Protein AF-A0A1Q9RXF9-F1 (afdb_monomer_lite)

Radius of gyration: 16.1 Å; chains: 1; bounding box: 35×24×38 Å

Sequence (72 aa):
MRAAEMSFDEWAAVAGTGFDAQQLGLFAEVFRTYTEHGMRGNGLVLEAVLGRKPRTLRDYVRDLAAGRPTEV

Structure (mmCIF, N/CA/C/O backbone):
data_AF-A0A1Q9RXF9-F1
#
_entry.id   AF-A0A1Q9RXF9-F1
#
loop_
_atom_site.group_PDB
_atom_site.id
_atom_site.type_symbol
_atom_site.label_atom_id
_atom_site.label_alt_id
_atom_site.label_comp_id
_atom_site.label_asym_id
_atom_site.label_entity_id
_atom_site.label_seq_id
_atom_site.pdbx_PDB_ins_code
_atom_site.Cartn_x
_atom_site.Cartn_y
_atom_site.Cartn_z
_atom_site.occupancy
_atom_site.B_iso_or_equiv
_atom_site.auth_seq_id
_atom_site.auth_comp_id
_atom_site.auth_asym_id
_atom_site.auth_atom_id
_atom_site.pdbx_PDB_model_num
ATOM 1 N N . MET A 1 1 ? -12.041 -16.114 -1.367 1.00 41.69 1 MET A N 1
ATOM 2 C CA . MET A 1 1 ? -10.985 -15.441 -2.152 1.00 41.69 1 MET A CA 1
ATOM 3 C C . MET A 1 1 ? -9.662 -15.690 -1.435 1.00 41.69 1 MET A C 1
ATOM 5 O O . MET A 1 1 ? -9.603 -15.435 -0.238 1.00 41.69 1 MET A O 1
ATOM 9 N N . ARG A 1 2 ? -8.662 -16.293 -2.088 1.00 42.06 2 ARG A N 1
ATOM 10 C CA . ARG A 1 2 ? -7.304 -16.403 -1.526 1.00 42.06 2 ARG A CA 1
ATOM 11 C C . ARG A 1 2 ? -6.507 -15.216 -2.053 1.00 42.06 2 ARG A C 1
ATOM 13 O O . ARG A 1 2 ? -6.566 -14.961 -3.250 1.00 42.06 2 ARG A O 1
ATOM 20 N N . ALA A 1 3 ? -5.829 -14.488 -1.173 1.00 54.50 3 ALA A N 1
ATOM 21 C CA . ALA A 1 3 ? -4.871 -13.482 -1.605 1.00 54.50 3 ALA A CA 1
ATOM 22 C C . ALA A 1 3 ? -3.678 -14.216 -2.231 1.00 54.50 3 ALA A C 1
ATOM 24 O O . ALA A 1 3 ? -3.109 -15.101 -1.592 1.00 54.50 3 ALA A O 1
ATOM 25 N N . ALA A 1 4 ? -3.368 -13.893 -3.480 1.00 63.91 4 ALA A N 1
ATOM 26 C CA . ALA A 1 4 ? -2.170 -14.347 -4.169 1.00 63.91 4 ALA A CA 1
ATOM 27 C C . ALA A 1 4 ? -1.308 -13.119 -4.469 1.00 63.91 4 ALA A C 1
ATOM 29 O O . ALA A 1 4 ? -1.841 -12.037 -4.724 1.00 63.91 4 ALA A O 1
ATOM 30 N N . GLU A 1 5 ? 0.006 -13.289 -4.384 1.00 72.06 5 GLU A N 1
ATOM 31 C CA . GLU A 1 5 ? 0.962 -12.280 -4.827 1.00 72.06 5 GLU A CA 1
ATOM 32 C C . GLU A 1 5 ? 0.946 -12.225 -6.359 1.00 72.06 5 GLU A C 1
ATOM 34 O O . GLU A 1 5 ? 0.870 -13.266 -7.011 1.00 72.06 5 GLU A O 1
ATOM 39 N N . MET A 1 6 ? 0.964 -11.016 -6.919 1.00 84.12 6 MET A N 1
ATOM 40 C CA . MET A 1 6 ? 0.994 -10.774 -8.360 1.00 84.12 6 MET A CA 1
ATOM 41 C C . MET A 1 6 ? 2.325 -10.108 -8.701 1.00 84.12 6 MET A C 1
ATOM 43 O O . MET A 1 6 ? 2.751 -9.198 -7.986 1.00 84.12 6 MET A O 1
ATOM 47 N N . SER A 1 7 ? 2.983 -10.553 -9.769 1.00 87.75 7 SER A N 1
ATOM 48 C CA . SER A 1 7 ? 4.216 -9.918 -10.243 1.00 87.75 7 SER A CA 1
ATOM 49 C C . SER A 1 7 ? 3.947 -8.509 -10.780 1.00 87.75 7 SER A C 1
ATOM 51 O O . SER A 1 7 ? 2.816 -8.161 -11.135 1.00 87.75 7 SER A O 1
ATOM 53 N N . PHE A 1 8 ? 4.998 -7.688 -10.866 1.00 90.00 8 PHE A N 1
ATOM 54 C CA . PHE A 1 8 ? 4.890 -6.356 -11.463 1.00 90.00 8 PHE A CA 1
ATOM 55 C C . PHE A 1 8 ? 4.357 -6.416 -12.902 1.00 90.00 8 PHE A C 1
ATOM 57 O O . PHE A 1 8 ? 3.492 -5.620 -13.251 1.00 90.00 8 PHE A O 1
ATOM 64 N N . ASP A 1 9 ? 4.813 -7.374 -13.714 1.00 90.88 9 ASP A N 1
ATOM 65 C CA . ASP A 1 9 ? 4.405 -7.484 -15.119 1.00 90.88 9 ASP A CA 1
ATOM 66 C C . ASP A 1 9 ? 2.915 -7.830 -15.260 1.00 90.88 9 ASP A C 1
ATOM 68 O O . ASP A 1 9 ? 2.197 -7.214 -16.050 1.00 90.88 9 ASP A O 1
ATOM 72 N N . GLU A 1 10 ? 2.421 -8.768 -14.446 1.00 90.50 10 GLU A N 1
ATOM 73 C CA . GLU A 1 10 ? 0.995 -9.111 -14.390 1.00 90.50 10 GLU A CA 1
ATOM 74 C C . GLU A 1 10 ? 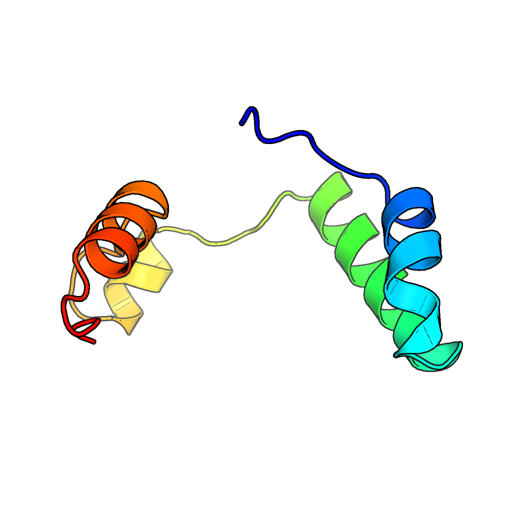0.149 -7.919 -13.924 1.00 90.50 10 GLU A C 1
ATOM 76 O O . GLU A 1 10 ? -0.916 -7.649 -14.484 1.00 90.50 10 GLU A O 1
ATOM 81 N N . TRP A 1 11 ? 0.636 -7.166 -12.933 1.00 90.94 11 TRP A N 1
ATOM 82 C CA . TRP A 1 11 ? -0.026 -5.956 -12.456 1.00 90.94 11 TRP A CA 1
ATOM 83 C C . TRP A 1 11 ? -0.068 -4.861 -13.529 1.00 90.94 11 TRP A C 1
ATOM 85 O O . TRP A 1 11 ? -1.130 -4.292 -13.792 1.00 90.94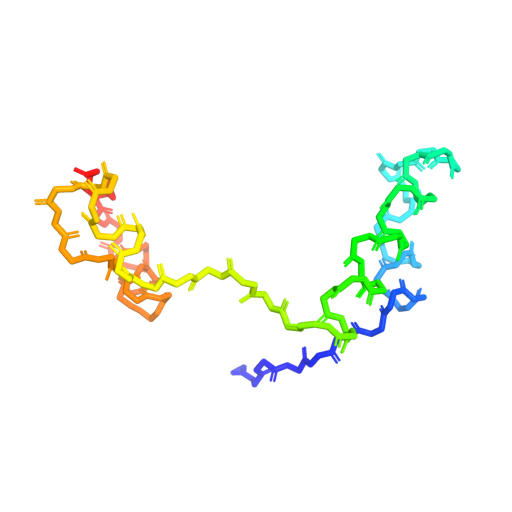 11 TRP A O 1
ATOM 95 N N . ALA A 1 12 ? 1.068 -4.576 -14.165 1.00 91.38 12 ALA A N 1
ATOM 96 C CA . ALA A 1 12 ? 1.220 -3.515 -15.153 1.00 91.38 12 ALA A CA 1
ATOM 97 C C . ALA A 1 12 ? 0.377 -3.783 -16.407 1.00 91.38 12 ALA A C 1
ATOM 99 O O . ALA A 1 12 ? -0.187 -2.848 -16.972 1.00 91.38 12 ALA A O 1
ATOM 100 N N . ALA A 1 13 ? 0.213 -5.050 -16.802 1.00 89.31 13 ALA A N 1
ATOM 101 C CA .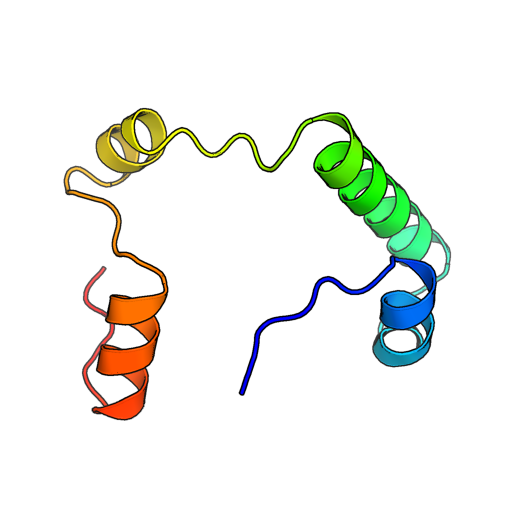 ALA A 1 13 ? -0.667 -5.436 -17.903 1.00 89.31 13 ALA A CA 1
ATOM 102 C C . ALA A 1 13 ? -2.142 -5.067 -17.651 1.00 89.31 13 ALA A C 1
ATOM 104 O O . ALA A 1 13 ? -2.858 -4.717 -18.587 1.00 89.31 13 ALA A O 1
ATOM 105 N N . VAL A 1 14 ? -2.596 -5.114 -16.393 1.00 87.50 14 VAL A N 1
ATOM 106 C CA . VAL A 1 14 ? -3.976 -4.769 -16.005 1.00 87.50 14 VAL A CA 1
ATOM 107 C C . VAL A 1 14 ? -4.122 -3.275 -15.705 1.00 87.50 14 VAL A C 1
ATOM 109 O O . VAL A 1 14 ? -5.130 -2.665 -16.054 1.00 87.50 14 VAL A O 1
ATOM 112 N N . ALA A 1 15 ? -3.122 -2.671 -15.063 1.00 82.44 15 ALA A N 1
ATOM 113 C CA . ALA A 1 15 ? -3.148 -1.276 -14.626 1.00 82.44 15 ALA A CA 1
ATOM 114 C C . ALA A 1 15 ? -2.735 -0.272 -15.721 1.00 82.44 15 ALA A C 1
ATOM 116 O O . ALA A 1 15 ? -3.012 0.923 -15.598 1.00 82.44 15 ALA A O 1
ATOM 117 N N . GLY A 1 16 ? -2.082 -0.740 -16.790 1.00 74.62 16 GLY A N 1
ATOM 118 C CA . GLY A 1 16 ? -1.380 0.085 -17.777 1.00 74.62 16 GLY A CA 1
ATOM 119 C C . GLY A 1 16 ? -2.242 1.076 -18.560 1.00 74.62 16 GLY A C 1
ATOM 120 O O . GLY A 1 16 ? -1.705 2.005 -19.149 1.00 74.62 16 GLY A O 1
ATOM 121 N N . THR A 1 17 ? -3.572 0.956 -18.536 1.00 80.81 17 THR A N 1
ATOM 122 C CA . THR A 1 17 ? -4.458 1.958 -19.155 1.00 80.81 17 THR A CA 1
ATOM 123 C C . THR A 1 17 ? -4.534 3.267 -18.363 1.00 80.81 17 THR A C 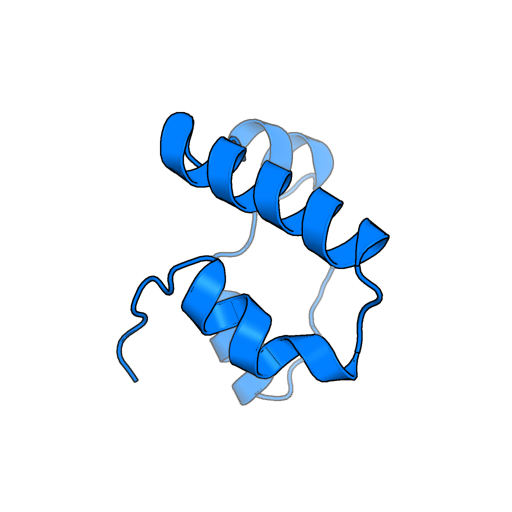1
ATOM 125 O O . THR A 1 17 ? -5.030 4.259 -18.888 1.00 80.81 17 THR A O 1
ATOM 128 N N . GLY A 1 18 ? -4.105 3.270 -17.095 1.00 88.81 18 GLY A N 1
ATOM 129 C CA . GLY A 1 18 ? -4.206 4.421 -16.192 1.00 88.81 18 GLY A CA 1
ATOM 130 C C . GLY A 1 18 ? -2.902 5.183 -15.954 1.00 88.81 18 GLY A C 1
ATOM 131 O O . GLY A 1 18 ? -2.933 6.190 -15.251 1.00 88.81 18 GLY A O 1
ATOM 132 N N . PHE A 1 19 ? -1.777 4.714 -16.498 1.00 90.44 19 PHE A N 1
ATOM 133 C CA . PHE A 1 19 ? -0.450 5.235 -16.171 1.00 90.44 19 PHE A CA 1
ATOM 134 C C . PHE A 1 19 ? 0.425 5.372 -17.413 1.00 90.44 19 PHE A C 1
ATOM 136 O O . PHE A 1 19 ? 0.396 4.523 -18.303 1.00 90.44 19 PHE A O 1
ATOM 143 N N . ASP A 1 20 ? 1.232 6.427 -17.456 1.00 92.25 20 ASP A N 1
ATOM 144 C CA . ASP A 1 20 ? 2.270 6.578 -18.470 1.00 92.25 20 ASP A CA 1
ATOM 145 C C . ASP A 1 20 ? 3.519 5.730 -18.151 1.00 92.25 20 ASP A C 1
ATOM 147 O O . ASP A 1 20 ? 3.666 5.139 -17.077 1.00 92.25 20 ASP A O 1
ATOM 151 N N . ALA A 1 21 ? 4.450 5.666 -19.105 1.00 90.56 21 ALA A N 1
ATOM 152 C CA . ALA A 1 21 ? 5.667 4.868 -18.972 1.00 90.56 21 ALA A CA 1
ATOM 153 C C . ALA A 1 21 ? 6.570 5.319 -17.809 1.00 90.56 21 ALA A C 1
ATOM 155 O O . ALA A 1 21 ? 7.239 4.488 -17.193 1.00 90.56 21 ALA A O 1
ATOM 156 N N . GLN A 1 22 ? 6.589 6.616 -17.486 1.00 93.12 22 GLN A N 1
ATOM 157 C CA . GLN A 1 22 ? 7.381 7.132 -16.372 1.00 93.12 22 GLN A CA 1
ATOM 158 C C . GLN A 1 22 ? 6.781 6.668 -15.041 1.00 93.12 22 GLN A C 1
ATOM 160 O O . GLN A 1 22 ? 7.501 6.191 -14.163 1.00 93.12 22 GLN A O 1
ATOM 165 N N . GLN A 1 23 ? 5.461 6.771 -14.901 1.00 93.88 23 GLN A N 1
ATOM 166 C CA . GLN A 1 23 ? 4.722 6.321 -13.727 1.00 93.88 23 GLN A CA 1
ATOM 167 C C . GLN A 1 23 ? 4.866 4.810 -13.526 1.00 93.88 23 GLN A C 1
ATOM 169 O O . GLN A 1 23 ? 5.145 4.369 -12.412 1.00 93.88 23 GLN A O 1
ATOM 174 N N . LEU A 1 24 ? 4.765 4.016 -14.597 1.00 93.50 24 LEU A N 1
ATOM 175 C CA . LEU A 1 24 ? 5.011 2.572 -14.540 1.00 93.50 24 LEU A CA 1
ATOM 176 C C . LEU A 1 24 ? 6.442 2.245 -14.088 1.00 93.50 24 LEU A C 1
ATOM 178 O O . LEU A 1 24 ? 6.629 1.335 -13.282 1.00 93.50 24 LEU A O 1
ATOM 182 N N . GLY A 1 25 ? 7.438 3.023 -14.525 1.00 93.44 25 GLY A N 1
ATOM 183 C CA . GLY A 1 25 ? 8.822 2.889 -14.060 1.00 93.44 25 GLY A CA 1
ATOM 184 C C . GLY A 1 25 ? 8.990 3.141 -12.557 1.00 93.44 25 GLY A C 1
ATOM 185 O O . GLY A 1 25 ? 9.728 2.418 -11.890 1.00 93.44 25 GLY A O 1
ATOM 186 N N . LEU A 1 26 ? 8.263 4.111 -11.992 1.00 94.31 26 LEU A N 1
ATOM 187 C CA . LEU A 1 26 ? 8.258 4.350 -10.543 1.00 94.31 26 LEU A CA 1
ATOM 188 C C . LEU A 1 26 ? 7.629 3.180 -9.775 1.00 94.31 26 LEU A C 1
ATOM 190 O O . LEU A 1 26 ? 8.135 2.788 -8.725 1.00 94.31 26 LEU A O 1
ATOM 194 N N . PHE A 1 27 ? 6.550 2.591 -10.295 1.00 93.00 27 PHE A N 1
ATOM 195 C CA . PHE A 1 27 ? 5.931 1.424 -9.665 1.00 93.00 27 PHE A CA 1
ATOM 196 C C . PHE A 1 27 ? 6.822 0.183 -9.720 1.00 93.00 27 PHE A C 1
ATOM 198 O O . PHE A 1 27 ? 6.873 -0.552 -8.735 1.00 93.00 27 PHE A O 1
ATOM 205 N N . ALA A 1 28 ? 7.573 -0.017 -10.807 1.00 93.56 28 ALA A N 1
ATOM 206 C CA . ALA A 1 28 ? 8.541 -1.109 -10.903 1.00 93.56 28 ALA A CA 1
ATOM 207 C C . ALA A 1 28 ? 9.552 -1.067 -9.743 1.00 93.56 28 ALA A C 1
ATOM 209 O O . ALA A 1 28 ? 9.833 -2.086 -9.112 1.00 93.56 28 ALA A O 1
ATOM 210 N N . GLU A 1 29 ? 10.031 0.131 -9.398 1.00 93.94 29 GLU A N 1
ATOM 211 C CA . GLU A 1 29 ? 10.976 0.338 -8.299 1.00 93.94 29 GLU A CA 1
ATOM 212 C C . GLU A 1 29 ? 10.364 0.049 -6.918 1.00 93.94 29 GLU A C 1
ATOM 214 O O . GLU A 1 29 ? 11.015 -0.529 -6.041 1.00 93.94 29 GLU A O 1
ATOM 219 N N . VAL A 1 30 ? 9.087 0.390 -6.723 1.00 89.31 30 VAL A N 1
ATOM 220 C CA . VAL A 1 30 ? 8.350 0.064 -5.493 1.00 89.31 30 VAL A CA 1
ATOM 221 C C . VAL A 1 30 ? 8.194 -1.448 -5.338 1.00 89.31 30 VAL A C 1
ATOM 223 O O . VAL A 1 30 ? 8.495 -1.981 -4.268 1.00 89.31 30 VAL A O 1
ATOM 226 N N . PHE A 1 31 ? 7.772 -2.144 -6.399 1.00 90.12 31 PHE A N 1
ATOM 227 C CA . PHE A 1 31 ? 7.650 -3.605 -6.397 1.00 90.12 31 PHE A CA 1
ATOM 228 C C . PHE A 1 31 ? 8.989 -4.264 -6.067 1.00 90.12 31 PHE A C 1
ATOM 230 O O . PHE A 1 31 ? 9.053 -5.069 -5.141 1.00 90.12 31 PHE A O 1
ATOM 237 N N . ARG A 1 32 ? 10.068 -3.848 -6.742 1.00 90.75 32 ARG A N 1
ATOM 238 C CA . ARG A 1 32 ? 11.428 -4.335 -6.482 1.00 90.75 32 ARG A CA 1
ATOM 239 C C . ARG A 1 32 ? 11.825 -4.155 -5.014 1.00 90.75 32 ARG A C 1
ATOM 241 O O . ARG A 1 32 ? 12.260 -5.105 -4.368 1.00 90.75 32 ARG A O 1
ATOM 248 N N . THR A 1 33 ? 11.599 -2.963 -4.462 1.00 86.44 33 THR A N 1
ATOM 249 C CA . THR A 1 33 ? 11.902 -2.646 -3.057 1.00 86.44 33 THR A CA 1
ATOM 250 C C . THR A 1 33 ? 11.138 -3.553 -2.087 1.00 86.44 33 THR A C 1
ATOM 252 O O . THR A 1 33 ? 11.707 -4.035 -1.107 1.00 86.44 33 THR A O 1
ATOM 255 N N . TYR A 1 34 ? 9.854 -3.814 -2.340 1.00 82.94 34 TYR A N 1
ATOM 256 C CA . TYR A 1 34 ? 9.044 -4.688 -1.488 1.00 82.94 34 TYR A CA 1
ATOM 257 C C . TYR A 1 34 ? 9.414 -6.163 -1.622 1.00 82.94 34 TYR A C 1
ATOM 259 O O . TYR A 1 34 ? 9.417 -6.860 -0.608 1.00 82.94 34 TYR A O 1
ATOM 267 N N . THR A 1 35 ? 9.785 -6.629 -2.813 1.00 83.12 35 THR A N 1
ATOM 268 C CA . THR A 1 35 ? 10.296 -7.991 -3.008 1.00 83.12 35 THR A CA 1
ATOM 269 C C . THR A 1 35 ? 11.620 -8.198 -2.270 1.00 83.12 35 THR A C 1
ATOM 271 O O . THR A 1 35 ? 11.796 -9.204 -1.588 1.00 83.12 35 THR A O 1
ATOM 274 N N . GLU A 1 36 ? 12.546 -7.240 -2.353 1.00 84.75 36 GLU A N 1
ATOM 275 C CA . GLU A 1 36 ? 13.881 -7.365 -1.752 1.00 84.75 36 GLU A CA 1
ATOM 276 C C . GLU A 1 36 ? 13.900 -7.148 -0.233 1.00 84.75 36 GLU A C 1
ATOM 278 O O . GLU A 1 36 ? 14.756 -7.695 0.468 1.00 84.75 36 GLU A O 1
ATOM 283 N N . HIS A 1 37 ? 13.011 -6.306 0.297 1.00 80.19 37 HIS A N 1
ATOM 284 C CA . HIS A 1 37 ? 13.103 -5.841 1.687 1.00 80.19 37 HIS A CA 1
ATOM 285 C C . HIS A 1 37 ? 11.847 -6.089 2.523 1.00 80.19 37 HIS A C 1
ATOM 287 O O . HIS A 1 37 ? 11.864 -5.813 3.729 1.00 80.19 37 HIS A O 1
ATOM 293 N N . GLY A 1 38 ? 10.775 -6.594 1.909 1.00 71.25 38 GLY A N 1
ATOM 294 C CA . GLY A 1 38 ? 9.443 -6.611 2.498 1.00 71.25 38 GLY A CA 1
ATOM 295 C C . GLY A 1 38 ? 8.878 -5.199 2.695 1.00 71.25 38 GLY A C 1
ATOM 296 O O . GLY A 1 38 ? 9.562 -4.181 2.561 1.00 71.25 38 GLY A O 1
ATOM 297 N N . MET A 1 39 ? 7.603 -5.114 3.071 1.00 69.75 39 MET A N 1
ATOM 298 C CA . MET A 1 39 ? 7.019 -3.841 3.487 1.00 69.75 39 MET A CA 1
ATOM 299 C C . MET A 1 39 ? 7.495 -3.505 4.904 1.00 69.75 39 MET A C 1
ATOM 301 O O . MET A 1 39 ? 7.051 -4.104 5.886 1.00 69.75 39 MET A O 1
ATOM 305 N N . ARG A 1 40 ? 8.382 -2.515 5.035 1.00 61.00 40 ARG A N 1
ATOM 306 C CA . ARG A 1 40 ? 8.839 -2.015 6.341 1.00 61.00 40 ARG A CA 1
ATOM 307 C C . ARG A 1 40 ? 7.805 -1.085 6.978 1.00 61.00 40 ARG A C 1
ATOM 309 O O . ARG A 1 40 ? 8.036 0.105 7.146 1.00 61.00 40 ARG A O 1
ATOM 316 N N . GLY A 1 41 ? 6.660 -1.641 7.353 1.00 63.66 41 GLY A N 1
ATOM 317 C CA . GLY A 1 41 ? 5.713 -1.012 8.269 1.00 63.66 41 GLY A CA 1
ATOM 318 C C . GLY A 1 41 ? 5.858 -1.651 9.641 1.00 63.66 41 GLY A C 1
ATOM 319 O O . GLY A 1 41 ? 5.204 -2.651 9.921 1.00 63.66 41 GLY A O 1
ATOM 320 N N . ASN A 1 42 ? 6.732 -1.129 10.505 1.00 6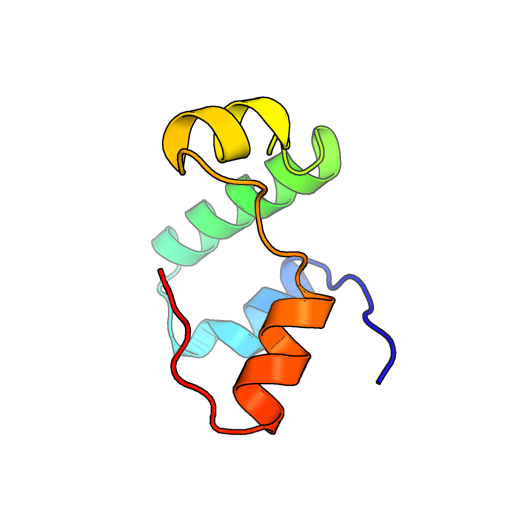5.69 42 ASN A N 1
ATOM 321 C CA . ASN A 1 42 ? 6.763 -1.620 11.882 1.00 65.69 42 ASN A CA 1
ATOM 322 C C . ASN A 1 42 ? 5.462 -1.184 12.573 1.00 65.69 42 ASN A C 1
ATOM 324 O O . ASN A 1 42 ? 5.199 0.014 12.694 1.00 65.69 42 ASN A O 1
ATOM 328 N N . GLY A 1 43 ? 4.663 -2.149 13.039 1.00 69.94 43 GLY A N 1
ATOM 329 C CA . GLY A 1 43 ? 3.411 -1.889 13.751 1.00 69.94 43 GLY A CA 1
ATOM 330 C C . GLY A 1 43 ? 3.576 -0.947 14.948 1.00 69.94 43 GLY A C 1
ATOM 331 O O . GLY A 1 43 ? 2.649 -0.206 15.250 1.00 69.94 43 GLY A O 1
ATOM 332 N N . LEU A 1 44 ? 4.766 -0.897 15.560 1.00 72.44 44 LEU A N 1
ATOM 333 C CA . LEU A 1 44 ? 5.100 0.031 16.646 1.00 72.44 44 LEU A CA 1
ATOM 334 C C . LEU A 1 44 ? 5.200 1.491 16.183 1.00 72.44 44 LEU A C 1
ATOM 336 O O . LEU A 1 44 ? 4.748 2.387 16.889 1.00 72.44 44 LEU A O 1
ATOM 340 N N . VAL A 1 45 ? 5.763 1.741 14.995 1.00 78.94 45 VAL A N 1
ATOM 341 C CA . VAL A 1 45 ? 5.820 3.096 14.414 1.00 78.94 45 VAL A CA 1
ATOM 342 C C . VAL A 1 45 ? 4.411 3.556 14.059 1.00 78.94 45 VAL A C 1
ATOM 344 O O . VAL A 1 45 ? 4.035 4.689 14.344 1.00 78.94 45 VAL A O 1
ATOM 347 N N . LEU A 1 46 ? 3.611 2.656 13.486 1.00 79.56 46 LEU A N 1
ATOM 348 C CA . LEU A 1 46 ? 2.235 2.959 13.113 1.00 79.56 46 LEU A CA 1
ATOM 349 C C . LEU A 1 46 ? 1.359 3.218 14.349 1.00 79.56 46 LEU A C 1
ATOM 351 O O . LEU A 1 46 ? 0.573 4.156 14.356 1.00 79.56 46 LEU A O 1
ATOM 355 N N . GLU A 1 47 ? 1.535 2.441 15.416 1.00 84.06 47 GLU A N 1
ATOM 356 C CA . GLU A 1 47 ? 0.879 2.668 16.707 1.00 84.06 47 GLU A CA 1
ATOM 357 C C . GLU A 1 47 ? 1.255 4.021 17.324 1.00 84.06 47 GLU A C 1
ATOM 359 O O . GLU A 1 47 ? 0.373 4.746 17.780 1.00 84.06 47 GLU A O 1
ATOM 364 N N . ALA A 1 48 ? 2.541 4.392 17.286 1.00 84.00 48 ALA A N 1
ATOM 365 C CA . ALA A 1 48 ? 3.013 5.677 17.798 1.00 84.00 48 ALA A CA 1
ATOM 366 C C . ALA A 1 48 ? 2.413 6.872 17.037 1.00 84.00 48 ALA A C 1
ATOM 368 O O . ALA A 1 48 ? 2.036 7.860 17.660 1.00 84.00 48 ALA A O 1
ATOM 369 N N . VAL A 1 49 ? 2.287 6.776 15.708 1.00 82.50 49 VAL A N 1
ATOM 370 C CA . VAL A 1 49 ? 1.659 7.819 14.875 1.00 82.50 49 VAL A CA 1
ATOM 371 C C . VAL A 1 49 ? 0.149 7.901 15.110 1.00 82.50 49 VAL A C 1
ATOM 373 O O . VAL A 1 49 ? -0.409 8.994 15.129 1.00 82.50 49 VAL A O 1
ATOM 376 N N . LEU A 1 50 ? -0.521 6.759 15.285 1.00 85.56 50 LEU A N 1
ATOM 377 C CA . LEU A 1 50 ? -1.978 6.700 15.425 1.00 85.56 50 LEU A CA 1
ATOM 378 C C . LEU A 1 50 ? -2.478 6.994 16.848 1.00 85.56 50 LEU A C 1
ATOM 380 O O . LEU A 1 50 ? -3.666 7.244 17.024 1.00 85.56 50 LEU A O 1
ATOM 384 N N . GLY A 1 51 ? -1.629 6.887 17.876 1.00 90.50 51 GLY A N 1
ATOM 385 C CA . GLY A 1 51 ? -2.056 6.972 19.281 1.00 90.50 51 GLY A CA 1
ATOM 386 C C . GLY A 1 51 ? -2.964 5.814 19.727 1.00 90.50 51 GLY A C 1
ATOM 387 O O . GLY A 1 51 ? -3.543 5.849 20.811 1.00 90.50 51 GLY A O 1
ATOM 388 N N . ARG A 1 52 ? -3.100 4.778 18.892 1.00 88.25 52 ARG A N 1
ATOM 389 C CA . ARG A 1 52 ? -3.886 3.565 19.135 1.00 88.25 52 ARG A CA 1
ATOM 390 C C . ARG A 1 52 ? -3.276 2.387 18.388 1.00 88.25 52 ARG A C 1
ATOM 392 O O . ARG A 1 52 ? -2.528 2.567 17.427 1.00 88.25 52 ARG A O 1
ATOM 399 N N . LYS A 1 53 ? -3.670 1.167 18.759 1.00 86.38 53 LYS A N 1
ATOM 400 C CA . LYS A 1 53 ? -3.286 -0.035 18.008 1.00 86.38 53 LYS A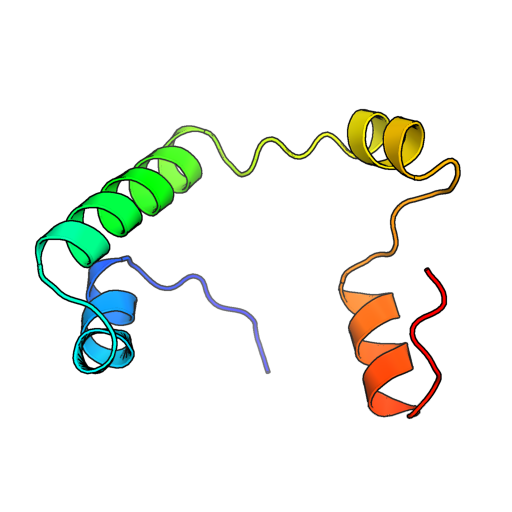 CA 1
ATOM 401 C C . LYS A 1 53 ? -3.731 0.088 16.538 1.00 86.38 53 LYS A C 1
ATOM 403 O O . LYS A 1 53 ? -4.900 0.418 16.285 1.00 86.38 53 LYS A O 1
ATOM 408 N N . PRO A 1 54 ? -2.839 -0.176 15.564 1.00 83.75 54 PRO A N 1
ATOM 409 C CA . PRO A 1 54 ? -3.221 -0.198 14.163 1.00 83.75 54 PRO A CA 1
ATOM 410 C C . PRO A 1 54 ? -4.239 -1.312 13.925 1.00 83.75 54 PRO A C 1
ATOM 412 O O . PRO A 1 54 ? -4.152 -2.403 14.490 1.00 83.75 54 PRO A O 1
ATOM 415 N N . ARG A 1 55 ? -5.236 -1.017 13.093 1.00 82.00 55 ARG A N 1
ATOM 416 C CA . ARG A 1 55 ? -6.285 -1.977 12.755 1.00 82.00 55 ARG A CA 1
ATOM 417 C C . ARG A 1 55 ? -5.702 -3.038 11.825 1.00 82.00 55 ARG A C 1
ATOM 419 O O . ARG A 1 55 ? -4.909 -2.716 10.942 1.00 82.00 55 ARG A O 1
ATOM 426 N N . THR A 1 56 ? -6.109 -4.294 11.990 1.00 82.94 56 THR A N 1
ATOM 427 C CA . THR A 1 56 ? -5.748 -5.321 11.009 1.00 82.94 56 THR A CA 1
ATOM 428 C C . THR A 1 56 ? -6.548 -5.116 9.721 1.00 82.94 56 THR A C 1
ATOM 430 O O . THR A 1 56 ? -7.695 -4.662 9.756 1.00 82.94 56 THR A O 1
ATOM 433 N N . LEU A 1 57 ? -5.992 -5.513 8.573 1.00 81.25 57 LEU A N 1
ATOM 434 C CA . LEU A 1 57 ? -6.725 -5.490 7.301 1.00 81.25 57 LEU A CA 1
ATOM 435 C C . LEU A 1 57 ? -8.048 -6.278 7.386 1.00 81.25 57 LEU A C 1
ATOM 437 O O . LEU A 1 57 ? -9.055 -5.882 6.808 1.00 81.25 57 LEU A O 1
ATOM 441 N N . ARG A 1 58 ? -8.068 -7.370 8.163 1.00 79.38 58 ARG A N 1
ATOM 442 C CA . ARG A 1 58 ? -9.269 -8.178 8.412 1.00 79.38 58 ARG A CA 1
ATOM 443 C C . ARG A 1 58 ? -10.365 -7.375 9.109 1.00 79.38 58 ARG A C 1
ATOM 445 O O . ARG A 1 58 ? -11.519 -7.446 8.693 1.00 79.38 58 ARG A O 1
ATOM 452 N N . ASP A 1 59 ? -10.020 -6.650 10.169 1.00 83.38 59 ASP A N 1
ATOM 453 C CA . ASP A 1 59 ? -10.995 -5.851 10.912 1.00 83.38 59 ASP A CA 1
ATOM 454 C C . ASP A 1 59 ? -11.538 -4.713 10.041 1.00 83.38 59 ASP A C 1
ATOM 456 O O . ASP A 1 59 ? -12.743 -4.484 10.027 1.00 83.38 59 ASP A O 1
ATOM 460 N N . TYR A 1 60 ? -10.672 -4.079 9.243 1.00 83.88 60 TYR A N 1
ATOM 461 C CA . TYR A 1 60 ? -11.074 -3.061 8.271 1.00 83.88 60 TYR A CA 1
ATOM 462 C C . TYR A 1 60 ? -12.095 -3.593 7.252 1.00 83.88 60 TYR A C 1
ATOM 464 O O . TYR A 1 60 ? -13.165 -3.012 7.090 1.00 83.88 60 TYR A O 1
ATOM 472 N N . VAL A 1 61 ? -11.814 -4.739 6.618 1.00 87.94 61 VAL A N 1
ATOM 473 C CA . VAL A 1 61 ? -12.739 -5.363 5.653 1.00 87.94 61 VAL A CA 1
ATOM 474 C C . VAL A 1 61 ? -14.070 -5.740 6.312 1.00 87.94 61 VAL A C 1
ATOM 476 O O . VAL A 1 61 ? -15.126 -5.570 5.705 1.00 87.94 61 VAL A O 1
ATOM 479 N N . ARG A 1 62 ? -14.045 -6.221 7.561 1.00 88.69 62 ARG A N 1
ATOM 480 C CA . ARG A 1 62 ? -15.265 -6.545 8.316 1.00 88.69 62 ARG A CA 1
ATOM 481 C C . ARG A 1 62 ? -16.126 -5.306 8.571 1.00 88.69 62 ARG A C 1
ATOM 483 O O . ARG A 1 62 ? -17.345 -5.400 8.471 1.00 88.69 62 ARG A O 1
ATOM 490 N N . ASP A 1 63 ? -15.519 -4.175 8.913 1.00 87.81 63 ASP A N 1
ATOM 491 C CA . ASP A 1 63 ? -16.251 -2.931 9.172 1.00 87.81 63 ASP A CA 1
ATOM 492 C C . ASP A 1 63 ? -16.836 -2.333 7.892 1.00 87.81 63 ASP A C 1
ATOM 494 O O . ASP A 1 63 ? -18.006 -1.945 7.891 1.00 87.81 63 ASP A O 1
ATOM 498 N N . LEU A 1 64 ? -16.071 -2.366 6.793 1.00 88.06 64 LEU A N 1
ATOM 499 C CA . LEU A 1 64 ? -16.552 -1.997 5.460 1.00 88.06 64 LEU A CA 1
ATOM 500 C C . LEU A 1 64 ? -17.768 -2.828 5.045 1.00 88.06 64 LEU A C 1
ATOM 502 O O . LEU A 1 64 ? -18.790 -2.275 4.647 1.00 88.06 64 LEU A O 1
ATOM 506 N N . ALA A 1 65 ? -17.679 -4.155 5.169 1.00 91.94 65 ALA A N 1
ATOM 507 C CA . ALA A 1 65 ? -18.779 -5.054 4.827 1.00 91.94 65 ALA A CA 1
ATOM 508 C C . ALA A 1 65 ? -20.025 -4.822 5.701 1.00 91.94 65 ALA A C 1
ATOM 510 O O . ALA A 1 65 ? -21.143 -5.068 5.259 1.00 91.94 65 ALA A O 1
ATOM 511 N N . ALA A 1 66 ? -19.838 -4.338 6.931 1.00 92.50 66 ALA A N 1
ATOM 512 C CA . ALA A 1 66 ? -20.918 -4.005 7.852 1.00 92.50 66 ALA A CA 1
ATOM 513 C C . ALA A 1 66 ? -21.486 -2.585 7.658 1.00 92.50 66 ALA A C 1
ATOM 515 O O . ALA A 1 66 ? -22.360 -2.187 8.427 1.00 92.50 66 ALA A O 1
ATOM 516 N N . GLY A 1 67 ? -20.986 -1.806 6.688 1.00 87.38 67 GLY A N 1
ATOM 517 C CA . GLY A 1 67 ? -21.416 -0.424 6.454 1.00 87.38 67 GLY A CA 1
ATOM 518 C C . GLY A 1 67 ? -21.134 0.516 7.629 1.00 87.38 67 GLY A C 1
ATOM 519 O O . GLY A 1 67 ? -21.780 1.555 7.756 1.00 87.38 67 GLY A O 1
ATOM 520 N N . ARG A 1 68 ? -20.205 0.148 8.520 1.00 83.50 68 ARG A N 1
ATOM 521 C CA . ARG A 1 68 ? -19.849 0.985 9.665 1.00 83.50 68 ARG A CA 1
ATOM 522 C C . ARG A 1 68 ? -18.900 2.094 9.212 1.00 83.50 68 ARG A C 1
ATOM 524 O O . ARG A 1 68 ? -18.008 1.821 8.404 1.00 83.50 68 ARG A O 1
ATOM 531 N N . PRO A 1 69 ? -19.043 3.326 9.736 1.00 68.00 69 PRO A N 1
ATOM 532 C CA . PRO A 1 69 ? -18.046 4.363 9.527 1.00 68.00 69 PRO A CA 1
ATOM 533 C C . PRO A 1 69 ? -16.672 3.832 9.928 1.00 68.00 69 PRO A C 1
ATOM 535 O O . PRO A 1 69 ? -16.511 3.218 10.986 1.00 68.00 69 PRO A O 1
ATOM 538 N N . THR A 1 70 ? -15.676 4.057 9.076 1.00 58.62 70 THR A N 1
ATOM 539 C CA . THR A 1 70 ? -14.296 3.763 9.451 1.00 58.62 70 THR A CA 1
ATOM 540 C C . THR A 1 70 ? -13.880 4.814 10.476 1.00 58.62 70 THR A C 1
ATOM 542 O O . THR A 1 70 ? -13.473 5.906 10.097 1.00 58.62 70 THR A O 1
ATOM 545 N N . GLU A 1 71 ? -14.048 4.529 11.768 1.00 63.38 71 GLU A N 1
ATOM 546 C CA . GLU A 1 71 ? -13.543 5.421 12.818 1.00 63.38 71 GLU A CA 1
ATOM 547 C C . GLU A 1 71 ? -12.015 5.519 12.700 1.00 63.38 71 GLU A C 1
ATOM 549 O O . GLU A 1 71 ? -11.327 4.490 12.617 1.00 63.38 71 GLU A O 1
ATOM 554 N N . VAL A 1 72 ? -11.528 6.760 12.604 1.00 59.31 72 VAL A N 1
ATOM 555 C CA . VAL A 1 72 ? -10.122 7.133 12.384 1.00 59.31 72 VAL A CA 1
ATOM 556 C C . VAL A 1 72 ? -9.357 7.037 13.694 1.00 59.31 72 VAL A C 1
ATOM 558 O O . VAL A 1 72 ? -9.810 7.641 14.685 1.00 59.31 72 VAL A O 1
#

pLDDT: mean 81.67, std 11.95, range [41.69, 94.31]

Foldseek 3Di:
DDDDDDALVRVCVVCVVPDDPVRSVVVNVVRVCCVVPNPPDDQVVVCVVVVHRDDDPVVVVVCVVVVHPPDD

Secondary structure (DSSP, 8-state):
-------HHHHHHHHGGG--HHHHHHHHHHHHHHHHH-----HHHHHHHHTSPPPPHHHHHHHHHTT-----